Protein AF-A0A965VYK6-F1 (afdb_monomer)

Structure (mmCIF, N/CA/C/O backbone):
data_AF-A0A965VYK6-F1
#
_entry.id   AF-A0A965VYK6-F1
#
loop_
_atom_site.group_PDB
_atom_site.id
_atom_site.type_symbol
_atom_site.label_atom_id
_atom_site.label_alt_id
_atom_site.label_comp_id
_atom_site.label_asym_id
_atom_site.label_entity_id
_at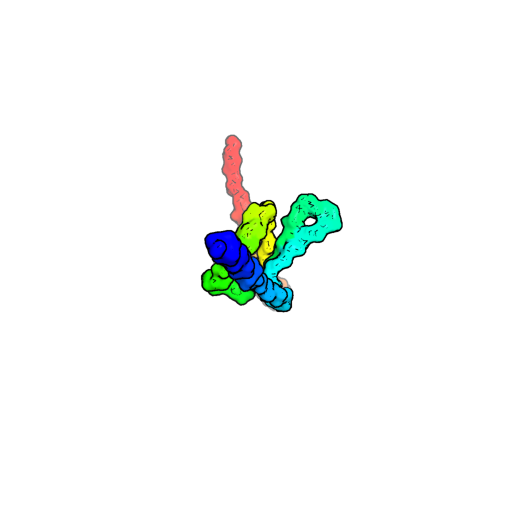om_site.label_seq_id
_atom_site.pdbx_PDB_ins_code
_atom_site.Cartn_x
_atom_site.Cartn_y
_atom_site.Cartn_z
_atom_site.occupancy
_atom_site.B_iso_or_equiv
_atom_site.auth_seq_id
_atom_site.auth_comp_id
_atom_site.auth_asym_id
_atom_site.auth_atom_id
_atom_site.pdbx_PDB_model_num
ATOM 1 N N . MET A 1 1 ? -18.836 -23.079 52.956 1.00 56.94 1 MET A N 1
ATOM 2 C CA . MET A 1 1 ? -17.954 -23.808 52.011 1.00 56.94 1 MET A CA 1
ATOM 3 C C . MET A 1 1 ? -18.234 -23.471 50.542 1.00 56.94 1 MET A C 1
ATOM 5 O O . MET A 1 1 ? -17.297 -23.124 49.842 1.00 56.94 1 MET A O 1
ATOM 9 N N . LYS A 1 2 ? -19.495 -23.456 50.074 1.00 58.09 2 LYS A N 1
ATOM 10 C CA . LYS A 1 2 ? -19.847 -23.139 48.666 1.00 58.09 2 LYS A CA 1
ATOM 11 C C . LYS A 1 2 ? -19.454 -21.716 48.206 1.00 58.09 2 LYS A C 1
ATOM 13 O O . LYS A 1 2 ? -19.021 -21.537 47.078 1.00 58.09 2 LYS A O 1
ATOM 18 N N . LYS A 1 3 ? -19.538 -20.718 49.100 1.00 56.41 3 LYS A N 1
ATOM 19 C CA . LYS A 1 3 ? -19.176 -19.312 48.810 1.00 56.41 3 LYS A CA 1
ATOM 20 C C . LYS A 1 3 ? -17.662 -19.084 48.645 1.00 56.41 3 LYS A C 1
ATOM 22 O O . LYS A 1 3 ? -17.275 -18.252 47.839 1.00 56.41 3 LYS A O 1
ATOM 27 N N . SER A 1 4 ? -16.814 -19.854 49.341 1.00 61.59 4 SER A N 1
ATOM 28 C CA . SER A 1 4 ? -15.348 -19.785 49.177 1.00 61.59 4 SER A CA 1
ATOM 29 C C . SER A 1 4 ? -14.875 -20.398 47.859 1.00 61.59 4 SER A C 1
ATOM 31 O O . SER A 1 4 ? -13.928 -19.897 47.269 1.00 61.59 4 SER A O 1
ATOM 33 N N . ILE A 1 5 ? -15.556 -21.440 47.370 1.00 70.62 5 ILE A N 1
ATOM 34 C CA . ILE A 1 5 ? -15.268 -22.054 46.063 1.00 70.62 5 ILE A CA 1
ATOM 35 C C . ILE A 1 5 ? -15.609 -21.081 44.924 1.00 70.62 5 ILE A C 1
ATOM 37 O O . ILE A 1 5 ? -14.850 -20.949 43.969 1.00 70.62 5 ILE A O 1
ATOM 41 N N . LEU A 1 6 ? -16.714 -20.343 45.064 1.00 65.56 6 LEU A N 1
ATOM 42 C CA . LEU A 1 6 ? -17.157 -19.354 44.078 1.00 65.56 6 LEU A CA 1
ATOM 43 C C . LEU A 1 6 ? -16.216 -18.133 44.009 1.00 65.56 6 LEU A C 1
ATOM 45 O O . LEU A 1 6 ? -15.964 -17.604 42.931 1.00 65.56 6 LEU A O 1
ATOM 49 N N . LEU A 1 7 ? -15.633 -17.741 45.148 1.00 63.69 7 LEU A N 1
ATOM 50 C CA . LEU A 1 7 ? -14.600 -16.701 45.232 1.00 63.69 7 LEU A CA 1
ATOM 51 C C . LEU A 1 7 ? -13.275 -17.134 44.585 1.00 63.69 7 LEU A C 1
ATOM 53 O O . LEU A 1 7 ? -12.654 -16.341 43.885 1.00 63.69 7 LEU A O 1
ATOM 57 N N . PHE A 1 8 ? -12.870 -18.395 44.755 1.00 64.69 8 PHE A N 1
ATOM 58 C CA . PHE A 1 8 ? -11.652 -18.929 44.140 1.00 64.69 8 PHE A CA 1
ATOM 59 C C . PHE A 1 8 ? -11.755 -19.010 42.606 1.00 64.69 8 PHE A C 1
ATOM 61 O O . PHE A 1 8 ? -10.827 -18.609 41.908 1.00 64.69 8 PHE A O 1
ATOM 68 N N . PHE A 1 9 ? -12.907 -19.434 42.072 1.00 65.06 9 PHE A N 1
ATOM 69 C CA . PHE A 1 9 ? -13.144 -19.481 40.621 1.00 65.06 9 PHE A CA 1
ATOM 70 C C . PHE A 1 9 ? -13.141 -18.082 39.975 1.00 65.06 9 PHE A C 1
ATOM 72 O O . PHE A 1 9 ? -12.639 -17.910 38.867 1.00 65.06 9 PHE A O 1
ATOM 79 N N . CYS A 1 10 ? -13.626 -17.066 40.696 1.00 67.94 10 CYS A N 1
ATOM 80 C CA . CYS A 1 10 ? -13.573 -15.670 40.258 1.00 67.94 10 CYS A CA 1
ATOM 81 C C . CYS A 1 10 ? -12.125 -15.146 40.173 1.00 67.94 10 CYS A C 1
ATOM 83 O O . CYS A 1 10 ? -11.761 -14.499 39.196 1.00 67.94 10 CYS A O 1
ATOM 85 N N . CYS A 1 11 ? -11.267 -15.495 41.140 1.00 62.19 11 CYS A N 1
ATOM 86 C CA . CYS A 1 11 ? -9.856 -15.089 41.152 1.00 62.19 11 CYS A CA 1
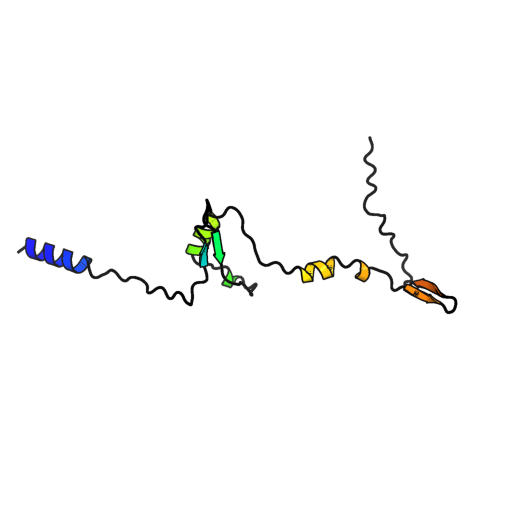ATOM 87 C C . CYS A 1 11 ? -9.004 -15.744 40.046 1.00 62.19 11 CYS A C 1
ATOM 89 O O . CYS A 1 11 ? -8.032 -15.146 39.583 1.00 62.19 11 CYS A O 1
ATOM 91 N N . CYS A 1 12 ? -9.360 -16.944 39.579 1.00 61.41 12 CYS A N 1
ATOM 92 C CA . CYS A 1 12 ? -8.662 -17.588 38.459 1.00 61.41 12 CYS A CA 1
ATOM 93 C C . CYS A 1 12 ? -8.988 -16.939 37.101 1.00 61.41 12 CYS A C 1
ATOM 95 O O . CYS A 1 12 ? -8.111 -16.867 36.244 1.00 61.41 12 CYS A O 1
ATOM 97 N N . ALA A 1 13 ? -10.200 -16.401 36.919 1.00 61.41 13 ALA A N 1
ATOM 98 C CA . ALA A 1 13 ? -10.620 -15.769 35.663 1.00 61.41 13 ALA A CA 1
ATOM 99 C C . ALA A 1 13 ? -9.893 -14.442 35.361 1.00 61.41 13 ALA A C 1
ATOM 101 O O . ALA A 1 13 ? -9.816 -14.027 34.209 1.00 61.41 13 ALA A O 1
ATOM 102 N N . ILE A 1 14 ? -9.329 -13.787 36.380 1.00 61.22 14 ILE A N 1
ATOM 103 C CA . ILE A 1 14 ? -8.654 -12.484 36.246 1.00 61.22 14 ILE A CA 1
ATOM 104 C C . ILE A 1 14 ? -7.190 -12.605 35.784 1.00 61.22 14 ILE A C 1
ATOM 106 O O . ILE A 1 14 ? -6.574 -11.601 35.441 1.00 61.22 14 ILE A O 1
ATOM 110 N N . ASN A 1 15 ? -6.620 -13.816 35.762 1.00 55.94 15 ASN A N 1
ATOM 111 C CA . ASN A 1 15 ? -5.194 -14.047 35.490 1.00 55.94 15 ASN A CA 1
ATOM 112 C C . ASN A 1 15 ? -4.889 -14.519 34.052 1.00 55.94 15 ASN A C 1
ATOM 114 O O . ASN A 1 15 ? -3.761 -14.907 33.760 1.00 55.94 15 ASN A O 1
ATOM 118 N N . TRP A 1 16 ? -5.862 -14.486 33.136 1.00 57.84 16 TRP A N 1
ATOM 119 C CA . TRP A 1 16 ? -5.686 -14.930 31.741 1.00 57.84 16 TRP A CA 1
ATOM 120 C C . TRP A 1 16 ? -5.592 -13.810 30.703 1.00 57.84 16 TRP A C 1
ATOM 122 O O . TRP A 1 16 ? -5.653 -14.073 29.503 1.00 57.84 16 TRP A O 1
ATOM 132 N N . SER A 1 17 ? -5.370 -12.569 31.126 1.00 60.72 17 SER A N 1
ATOM 133 C CA . SER A 1 17 ? -5.157 -11.465 30.189 1.00 60.72 17 SER A CA 1
ATOM 134 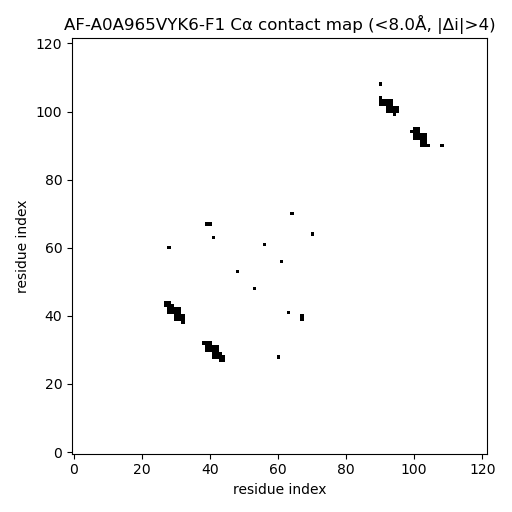C C . SER A 1 17 ? -3.726 -11.470 29.645 1.00 60.72 17 SER A C 1
ATOM 136 O O . SER A 1 17 ? -2.868 -10.708 30.086 1.00 60.72 17 SER A O 1
ATOM 138 N N . TRP A 1 18 ? -3.466 -12.334 28.665 1.00 61.59 18 TRP A N 1
ATOM 139 C CA . TRP A 1 18 ? -2.284 -12.243 27.811 1.00 61.59 18 TRP A CA 1
ATOM 140 C C . TRP A 1 18 ? -2.505 -11.111 26.804 1.00 61.59 18 TRP A C 1
ATOM 142 O O . TRP A 1 18 ? -3.187 -11.284 25.797 1.00 61.59 18 TRP A O 1
ATOM 152 N N . SER A 1 19 ? -1.956 -9.928 27.082 1.00 65.06 19 SER A N 1
ATOM 153 C CA . SER A 1 19 ? -1.849 -8.878 26.066 1.00 65.06 19 SER A CA 1
ATOM 154 C C . SER A 1 19 ? -0.689 -9.208 25.131 1.00 65.06 19 SER A C 1
ATOM 156 O O . SER A 1 19 ? 0.394 -9.573 25.588 1.00 65.06 19 SER A O 1
ATOM 158 N N . GLN A 1 20 ? -0.889 -9.054 23.823 1.00 75.00 20 GLN A N 1
ATOM 159 C CA . GLN A 1 20 ? 0.198 -9.180 22.854 1.00 75.00 20 GLN A CA 1
ATOM 160 C C . GLN A 1 20 ? 1.178 -8.012 23.047 1.00 75.00 20 GLN A C 1
ATOM 162 O O . GLN A 1 20 ? 0.761 -6.858 23.166 1.00 75.00 20 GLN A O 1
ATOM 167 N N . ILE A 1 21 ? 2.479 -8.307 23.103 1.00 70.62 21 ILE A N 1
ATOM 168 C CA . ILE A 1 21 ? 3.527 -7.281 23.067 1.00 70.62 21 ILE A CA 1
ATOM 169 C C . ILE A 1 21 ? 3.611 -6.775 21.629 1.00 70.62 21 ILE A C 1
ATOM 171 O O . ILE A 1 21 ? 4.029 -7.500 20.728 1.00 70.62 21 ILE A O 1
ATOM 175 N N . ILE A 1 22 ? 3.194 -5.529 21.421 1.00 68.75 22 ILE A N 1
ATOM 176 C CA . ILE A 1 22 ? 3.266 -4.866 20.122 1.00 68.75 22 ILE A CA 1
ATOM 177 C C . ILE A 1 22 ? 4.696 -4.356 19.928 1.00 68.75 22 ILE A C 1
ATOM 179 O O . ILE A 1 22 ? 5.126 -3.417 20.602 1.00 68.75 22 ILE A O 1
ATOM 183 N N . ASN A 1 23 ? 5.443 -4.977 19.014 1.00 74.31 23 ASN A N 1
ATOM 184 C CA . ASN A 1 23 ? 6.730 -4.449 18.577 1.00 74.31 23 ASN A CA 1
ATOM 185 C C . ASN A 1 23 ? 6.505 -3.436 17.445 1.00 74.31 23 ASN A C 1
ATOM 187 O O . ASN A 1 23 ? 6.321 -3.820 16.290 1.00 74.31 23 ASN A O 1
ATOM 191 N N . ARG A 1 24 ? 6.568 -2.147 17.791 1.00 71.38 24 ARG A N 1
ATOM 192 C CA . ARG A 1 24 ? 6.377 -1.034 16.848 1.00 71.38 24 ARG A CA 1
ATOM 193 C C . ARG A 1 24 ? 7.404 -0.992 15.716 1.00 71.38 24 ARG A C 1
ATOM 195 O O . ARG A 1 24 ? 7.127 -0.417 14.674 1.00 71.38 24 ARG A O 1
ATOM 202 N N . GLU A 1 25 ? 8.571 -1.614 15.878 1.00 74.62 25 GLU A N 1
ATOM 203 C CA . GLU A 1 25 ? 9.613 -1.629 14.840 1.00 74.62 25 GLU A CA 1
ATOM 204 C C . GLU A 1 25 ? 9.248 -2.512 13.639 1.00 74.62 25 GLU A C 1
ATOM 206 O O . GLU A 1 25 ? 9.894 -2.436 12.597 1.00 74.62 25 GLU A O 1
ATOM 211 N N . LYS A 1 26 ? 8.222 -3.363 13.771 1.00 72.81 26 LYS A N 1
ATOM 212 C CA . LYS A 1 26 ? 7.788 -4.302 12.727 1.00 72.81 26 LYS A CA 1
ATOM 213 C C . LYS A 1 26 ? 6.385 -4.000 12.196 1.00 72.81 26 LYS A C 1
ATOM 215 O O . LYS A 1 26 ? 5.794 -4.843 11.523 1.00 72.81 26 LYS A O 1
ATOM 220 N N . GLU A 1 27 ? 5.837 -2.825 12.501 1.00 81.62 27 GLU A N 1
ATOM 221 C CA . GLU A 1 27 ? 4.520 -2.422 12.009 1.00 81.62 27 GLU A CA 1
ATOM 222 C C . GLU A 1 27 ? 4.603 -1.919 10.564 1.00 81.62 27 GLU A C 1
ATOM 224 O O . GLU A 1 27 ? 5.294 -0.953 10.244 1.00 81.62 27 GLU A O 1
ATOM 229 N N . LEU A 1 28 ? 3.863 -2.586 9.676 1.00 89.12 28 LEU A N 1
ATOM 230 C CA . LEU A 1 28 ? 3.740 -2.194 8.271 1.00 89.12 28 LEU A CA 1
ATOM 231 C C . LEU A 1 28 ? 2.534 -1.288 8.012 1.00 89.12 28 LEU A C 1
ATOM 233 O O . LEU A 1 28 ? 2.480 -0.667 6.960 1.00 89.12 28 LEU A O 1
ATOM 237 N N . LEU A 1 29 ? 1.571 -1.214 8.935 1.00 92.19 29 LEU A N 1
ATOM 238 C CA . LEU A 1 29 ? 0.335 -0.449 8.774 1.00 92.19 29 LEU A CA 1
ATOM 239 C C . LEU A 1 29 ? 0.298 0.715 9.762 1.00 92.19 29 LEU A C 1
ATOM 241 O O . LEU A 1 29 ? 0.271 0.504 10.972 1.00 92.19 29 LEU A O 1
ATOM 245 N N . TRP A 1 30 ? 0.223 1.929 9.230 1.00 93.12 30 TRP A N 1
ATOM 246 C CA . TRP A 1 30 ? 0.235 3.169 9.996 1.00 93.12 30 TRP A CA 1
ATOM 247 C C . TRP A 1 30 ? -1.064 3.937 9.778 1.00 93.12 30 TRP A C 1
ATOM 249 O O . TRP A 1 30 ? -1.457 4.194 8.642 1.00 93.12 30 TRP A O 1
ATOM 259 N N . GLU A 1 31 ? -1.731 4.326 10.864 1.00 93.69 31 GLU A N 1
ATOM 260 C CA . GLU A 1 31 ? -2.898 5.209 10.805 1.00 93.69 31 GLU A CA 1
ATOM 261 C C . GLU A 1 31 ? -2.454 6.676 10.875 1.00 93.69 31 GLU A C 1
ATOM 263 O O . GLU A 1 31 ? -1.744 7.089 11.790 1.00 93.69 31 GLU A O 1
ATOM 268 N N . ILE A 1 32 ? -2.921 7.474 9.920 1.00 94.31 32 ILE A N 1
ATOM 269 C CA . ILE A 1 32 ? -2.714 8.917 9.837 1.00 94.31 32 ILE A CA 1
ATOM 270 C C . ILE A 1 32 ? -4.041 9.595 10.185 1.00 94.31 32 ILE A C 1
ATOM 272 O O . ILE A 1 32 ? -5.059 9.415 9.510 1.00 94.31 32 ILE A O 1
ATOM 276 N N . SER A 1 33 ? -4.034 10.391 11.249 1.00 94.44 33 SER A N 1
ATOM 277 C CA . SER A 1 33 ? -5.189 11.167 11.705 1.00 94.44 33 SER A CA 1
ATOM 278 C C . SER A 1 33 ? -4.753 12.520 12.278 1.00 94.44 33 SER A C 1
ATOM 280 O O . SER A 1 33 ? -3.573 12.739 12.548 1.00 94.44 33 SER A O 1
ATOM 282 N N . GLY A 1 34 ? -5.701 13.447 12.450 1.00 94.12 34 GLY A N 1
ATOM 283 C CA . GLY A 1 34 ? -5.443 14.786 12.997 1.00 94.12 34 GLY A CA 1
ATOM 284 C C . GLY A 1 34 ? -5.345 15.887 11.935 1.00 94.12 34 GLY A C 1
ATOM 285 O O . GLY A 1 34 ? -5.798 15.714 10.810 1.00 94.12 34 GLY A O 1
ATOM 286 N N . ASN A 1 35 ? -4.814 17.055 12.314 1.00 91.00 35 ASN A N 1
ATOM 287 C CA . ASN A 1 35 ? -4.619 18.238 11.453 1.00 91.00 35 ASN A CA 1
ATOM 288 C C . ASN A 1 35 ? -5.837 18.641 10.582 1.00 91.00 35 ASN A C 1
ATOM 290 O O . ASN A 1 35 ? -5.692 19.036 9.429 1.00 91.00 35 ASN A O 1
ATOM 294 N N . GLY A 1 36 ? -7.058 18.501 11.114 1.00 93.31 36 GLY A N 1
ATOM 295 C CA . GLY A 1 36 ? -8.293 18.830 10.389 1.00 93.31 36 GLY A CA 1
ATOM 296 C C . GLY A 1 36 ? -8.767 17.773 9.380 1.00 93.31 36 GLY A C 1
ATOM 297 O O . GLY A 1 36 ? -9.748 18.013 8.673 1.00 93.31 36 GLY A O 1
ATOM 298 N N . LEU A 1 37 ? -8.128 16.600 9.322 1.00 92.31 37 LEU A N 1
ATOM 299 C CA . LEU A 1 37 ? -8.620 15.463 8.545 1.00 92.31 37 LEU A CA 1
ATOM 300 C C . LEU A 1 37 ? -9.970 14.990 9.098 1.00 92.31 37 LEU A C 1
ATOM 302 O O . LEU A 1 37 ? -10.085 14.622 10.267 1.00 92.31 37 LEU A O 1
ATOM 306 N N . LYS A 1 38 ? -10.993 14.983 8.236 1.00 91.75 38 LYS A N 1
ATOM 307 C CA . LYS A 1 38 ? -12.335 14.472 8.566 1.00 91.75 38 LYS A CA 1
ATOM 308 C C . LYS A 1 38 ? -12.383 12.946 8.618 1.00 91.75 38 LYS A C 1
ATOM 310 O O . LYS A 1 38 ? -13.236 12.382 9.292 1.00 91.75 38 LYS A O 1
ATOM 315 N N . GLU A 1 39 ? -11.480 12.294 7.894 1.00 92.38 39 GLU A N 1
ATOM 316 C CA . GLU A 1 39 ? -11.415 10.846 7.739 1.00 92.38 39 GLU A CA 1
ATOM 317 C C . GLU A 1 39 ? -9.975 10.378 7.931 1.00 92.38 39 GLU A C 1
ATOM 319 O O . GLU A 1 39 ? -9.021 11.096 7.626 1.00 92.38 39 GLU A O 1
ATOM 324 N N . LYS A 1 40 ? -9.828 9.174 8.478 1.00 94.75 40 LYS A N 1
ATOM 325 C CA . LYS A 1 40 ? -8.526 8.562 8.732 1.00 94.75 40 LYS A CA 1
ATOM 326 C C . LYS A 1 40 ? -7.916 8.100 7.416 1.00 94.75 40 LYS A C 1
ATOM 328 O O . LYS A 1 40 ? -8.618 7.577 6.556 1.00 94.75 40 LYS A O 1
ATOM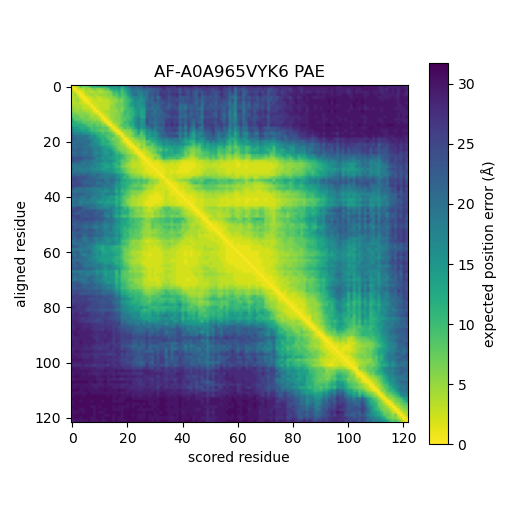 333 N N . SER A 1 41 ? -6.611 8.283 7.282 1.00 95.31 41 SER A N 1
ATOM 334 C CA . SER A 1 41 ? -5.828 7.739 6.172 1.00 95.31 41 SER A CA 1
ATOM 335 C C . SER A 1 41 ? -4.904 6.649 6.695 1.00 95.31 41 SER A C 1
ATOM 337 O O . SER A 1 41 ? -4.577 6.628 7.880 1.00 95.31 41 SER 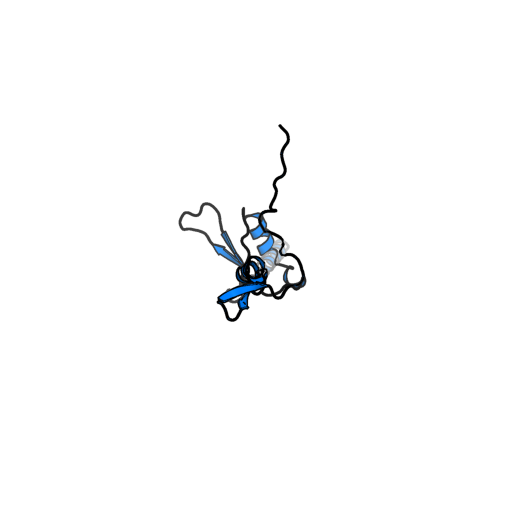A O 1
ATOM 339 N N . TYR A 1 42 ? -4.485 5.740 5.825 1.00 95.50 42 TYR A N 1
ATOM 340 C CA . TYR A 1 42 ? -3.627 4.624 6.201 1.00 95.50 42 TYR A CA 1
ATOM 341 C C . TYR A 1 42 ? -2.436 4.556 5.250 1.00 95.50 42 TYR A C 1
ATOM 343 O O . TYR A 1 42 ? -2.611 4.676 4.039 1.00 95.50 42 TYR A O 1
ATOM 351 N N . LEU A 1 43 ? -1.237 4.375 5.800 1.00 93.75 43 LEU A N 1
ATOM 352 C CA . LEU A 1 43 ? -0.020 4.114 5.040 1.00 93.75 43 LEU A CA 1
ATOM 353 C C . LEU A 1 43 ? 0.412 2.678 5.311 1.00 93.75 43 LEU A C 1
ATOM 355 O O . LEU A 1 43 ? 0.680 2.305 6.453 1.00 93.75 43 LEU A O 1
ATOM 359 N N . PHE A 1 44 ? 0.462 1.884 4.250 1.00 92.12 44 PHE A N 1
ATOM 360 C CA . PHE A 1 44 ? 1.022 0.544 4.289 1.00 92.12 44 PHE A CA 1
ATOM 361 C C . PHE A 1 44 ? 2.451 0.577 3.737 1.00 92.12 44 PHE A C 1
ATOM 363 O O . PHE A 1 44 ? 2.741 1.373 2.845 1.00 92.12 44 PHE A O 1
ATOM 370 N N . GLY A 1 45 ? 3.342 -0.237 4.305 1.00 88.06 45 GLY A N 1
ATOM 371 C CA . GLY A 1 45 ? 4.754 -0.308 3.929 1.00 88.06 45 GLY A CA 1
ATOM 372 C C . GLY A 1 45 ? 4.990 -0.662 2.455 1.00 88.06 45 GLY A C 1
ATOM 373 O O . GLY A 1 45 ? 4.063 -0.902 1.685 1.00 88.06 45 GLY A O 1
ATOM 374 N N . THR A 1 46 ? 6.259 -0.704 2.051 1.00 85.00 46 THR A N 1
ATOM 375 C CA . THR A 1 46 ? 6.626 -0.997 0.661 1.00 85.00 46 THR A CA 1
ATOM 376 C C . THR A 1 46 ? 6.358 -2.459 0.299 1.00 85.00 46 THR A C 1
ATOM 378 O O . THR A 1 46 ? 6.577 -3.372 1.098 1.00 85.00 46 THR A O 1
ATOM 381 N N . LEU A 1 47 ? 5.902 -2.686 -0.934 1.00 84.56 47 LEU A N 1
ATOM 382 C CA . LEU A 1 47 ? 5.605 -4.008 -1.478 1.00 84.56 47 LEU A CA 1
ATOM 383 C C . LEU A 1 47 ? 6.427 -4.215 -2.759 1.00 84.56 47 LEU A C 1
ATOM 385 O O . LEU A 1 47 ? 6.023 -3.790 -3.832 1.00 84.56 47 LEU A O 1
ATOM 389 N N . HIS A 1 48 ? 7.590 -4.865 -2.647 1.00 81.19 48 HIS A N 1
ATOM 390 C CA . HIS A 1 48 ? 8.531 -5.066 -3.765 1.00 81.19 48 HIS A CA 1
ATOM 391 C C . HIS A 1 48 ? 8.533 -6.510 -4.307 1.00 81.19 48 HIS A C 1
ATOM 393 O O . HIS A 1 48 ? 9.561 -7.036 -4.725 1.00 81.19 48 HIS A O 1
ATOM 399 N N . SER A 1 49 ? 7.397 -7.205 -4.249 1.00 81.81 49 SER A N 1
ATOM 400 C CA . SER A 1 49 ? 7.282 -8.573 -4.762 1.00 81.81 49 SER A CA 1
ATOM 401 C C . SER A 1 49 ? 5.933 -8.792 -5.429 1.00 81.81 49 SER A C 1
ATOM 403 O O . SER A 1 49 ? 4.902 -8.385 -4.902 1.00 81.81 49 SER A O 1
ATOM 405 N N . ASN A 1 50 ? 5.962 -9.486 -6.565 1.00 80.88 50 ASN A N 1
ATOM 406 C CA . ASN A 1 50 ? 4.773 -9.924 -7.295 1.00 80.88 50 ASN A CA 1
ATOM 407 C C . ASN A 1 50 ? 4.354 -11.359 -6.932 1.00 80.88 50 ASN A C 1
ATOM 409 O O . ASN A 1 50 ? 3.467 -11.922 -7.573 1.00 80.88 50 ASN A O 1
ATOM 413 N N . ASP A 1 51 ? 4.984 -11.981 -5.929 1.00 87.94 51 ASP A N 1
ATOM 414 C CA . ASP A 1 51 ? 4.558 -13.297 -5.455 1.00 87.94 51 ASP A CA 1
ATOM 415 C C . ASP A 1 51 ? 3.173 -13.202 -4.797 1.00 87.94 51 ASP A C 1
ATOM 417 O O . ASP A 1 51 ? 2.954 -12.437 -3.856 1.00 87.94 51 ASP A O 1
ATOM 421 N N . LYS A 1 52 ? 2.244 -14.038 -5.275 1.00 86.19 52 LYS A N 1
ATOM 422 C CA . LYS A 1 52 ? 0.876 -14.164 -4.766 1.00 86.19 52 LYS A CA 1
ATOM 423 C C . LYS A 1 52 ? 0.834 -14.373 -3.248 1.00 86.19 52 LYS A C 1
ATOM 425 O O . LYS A 1 52 ? -0.103 -13.907 -2.603 1.00 86.19 52 LYS A O 1
ATOM 430 N N . SER A 1 53 ? 1.828 -15.058 -2.680 1.00 85.44 53 SER A N 1
ATOM 431 C CA . SER A 1 53 ? 1.901 -15.330 -1.241 1.00 85.44 53 SER A CA 1
ATOM 432 C C . SER A 1 53 ? 1.958 -14.055 -0.384 1.00 85.44 53 SER A C 1
ATOM 434 O O . SER A 1 53 ? 1.408 -14.040 0.719 1.00 85.44 53 SER A O 1
ATOM 436 N N . VAL A 1 54 ? 2.545 -12.974 -0.909 1.00 82.44 54 VAL A N 1
ATOM 437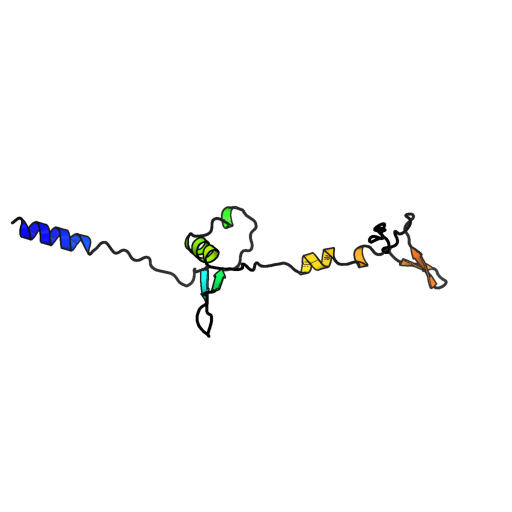 C CA . VAL A 1 54 ? 2.738 -11.692 -0.207 1.00 82.44 54 VAL A CA 1
ATOM 438 C C . VAL A 1 54 ? 1.432 -10.891 -0.113 1.00 82.44 54 VAL A C 1
ATOM 440 O O . VAL A 1 54 ? 1.276 -10.047 0.765 1.00 82.44 54 VAL A O 1
ATOM 443 N N . PHE A 1 55 ? 0.445 -11.210 -0.953 1.00 83.56 55 PHE A N 1
ATOM 444 C CA . PHE A 1 55 ? -0.883 -10.588 -0.924 1.00 83.56 55 PHE A CA 1
ATOM 445 C C . PHE A 1 55 ? -1.820 -11.199 0.130 1.00 83.56 55 PHE A C 1
ATOM 447 O O . PHE A 1 55 ? -2.959 -10.756 0.267 1.00 83.56 55 PHE A O 1
ATOM 454 N N . ASN A 1 56 ? -1.354 -12.173 0.917 1.00 87.94 56 ASN A N 1
ATOM 455 C CA . ASN A 1 56 ? -2.053 -12.626 2.120 1.00 87.94 56 ASN A CA 1
ATOM 456 C C . ASN A 1 56 ? -1.827 -11.622 3.263 1.00 87.94 56 ASN A C 1
ATOM 458 O O . ASN A 1 56 ? -1.079 -11.879 4.207 1.00 87.94 56 ASN A O 1
ATOM 462 N N . LEU A 1 57 ? -2.447 -10.448 3.133 1.00 89.31 57 LEU A N 1
ATOM 463 C CA . LEU A 1 57 ? -2.335 -9.350 4.091 1.00 89.31 57 LEU A CA 1
ATOM 464 C C . LEU A 1 57 ? -2.997 -9.710 5.431 1.00 89.31 57 LEU A C 1
ATOM 466 O O . LEU A 1 57 ? -3.887 -10.555 5.495 1.00 89.31 57 LEU A O 1
ATOM 470 N N . ALA A 1 58 ? -2.576 -9.046 6.507 1.00 89.19 58 ALA A N 1
ATOM 471 C CA . ALA A 1 58 ? -3.201 -9.207 7.817 1.00 89.19 58 ALA A CA 1
ATOM 472 C C . ALA A 1 58 ? -4.622 -8.613 7.848 1.00 89.19 58 ALA A C 1
ATOM 474 O O . ALA A 1 58 ? -4.894 -7.611 7.184 1.00 89.19 58 ALA A O 1
ATOM 475 N N . ASP A 1 59 ? -5.497 -9.163 8.695 1.00 92.00 59 ASP A N 1
ATOM 476 C CA . ASP A 1 59 ? -6.901 -8.738 8.853 1.00 92.00 59 ASP A CA 1
ATOM 477 C C . ASP A 1 59 ? -7.067 -7.228 9.075 1.00 92.00 59 ASP A C 1
ATOM 479 O O . ASP A 1 59 ? -7.980 -6.598 8.539 1.00 92.00 59 ASP A O 1
ATOM 483 N N . SER A 1 60 ? -6.149 -6.618 9.828 1.00 91.19 60 SER A N 1
ATOM 484 C CA . SER A 1 60 ? -6.142 -5.176 10.085 1.00 91.19 60 SER A CA 1
ATOM 485 C C . SER A 1 60 ? -6.018 -4.342 8.808 1.00 91.19 60 SER A C 1
ATOM 487 O O . SER A 1 60 ? -6.604 -3.261 8.730 1.00 91.19 60 SER A O 1
ATOM 489 N N . VAL A 1 61 ? -5.307 -4.847 7.798 1.00 93.00 61 VAL A N 1
ATOM 490 C CA . VAL A 1 61 ? -5.152 -4.179 6.503 1.00 93.00 61 VAL A CA 1
ATOM 491 C C . VAL A 1 61 ? -6.467 -4.223 5.734 1.00 93.0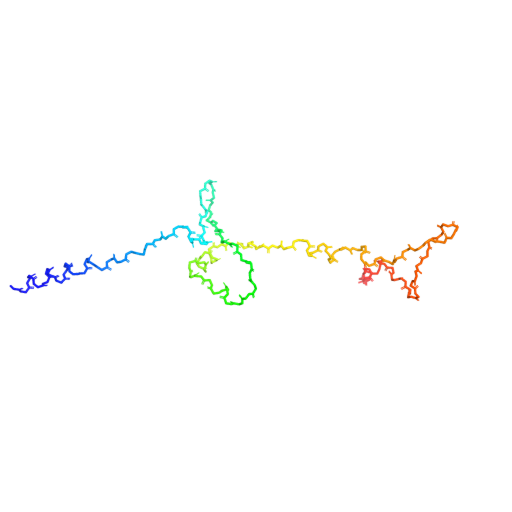0 61 VAL A C 1
ATOM 493 O O . VAL A 1 61 ? -6.890 -3.190 5.230 1.00 93.00 61 VAL A O 1
ATOM 496 N N . TYR A 1 62 ? -7.175 -5.355 5.717 1.00 93.62 62 TYR A N 1
ATOM 497 C CA . TYR A 1 62 ? -8.497 -5.435 5.080 1.00 93.62 62 TYR A CA 1
ATOM 498 C C . TYR A 1 62 ? -9.510 -4.486 5.728 1.00 93.62 62 TYR A C 1
ATOM 500 O O . TYR A 1 62 ? -10.246 -3.797 5.027 1.00 93.62 62 TYR A O 1
ATOM 508 N N . VAL A 1 63 ? -9.490 -4.372 7.059 1.00 94.81 63 VAL A N 1
ATOM 509 C CA . VAL A 1 63 ? -10.325 -3.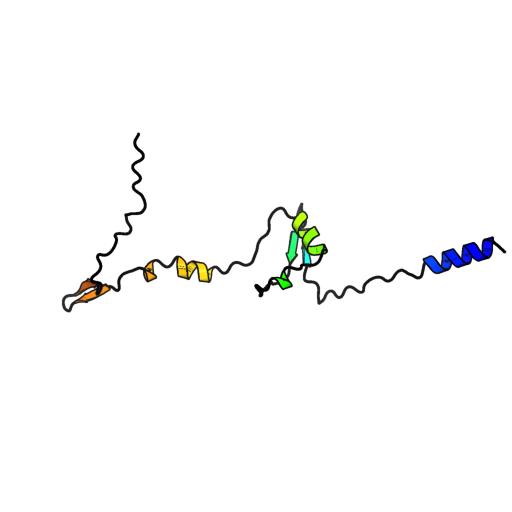403 7.787 1.00 94.81 63 VAL A CA 1
ATOM 510 C C . VAL A 1 63 ? -9.961 -1.956 7.436 1.00 94.81 63 VAL A C 1
ATOM 512 O O . VAL A 1 63 ? -10.836 -1.091 7.421 1.00 94.81 63 VAL A O 1
ATOM 515 N N . ALA A 1 64 ? -8.685 -1.660 7.182 1.00 94.56 64 ALA A N 1
ATOM 516 C CA . ALA A 1 64 ? -8.260 -0.338 6.729 1.00 94.56 64 ALA A CA 1
ATOM 517 C C . ALA A 1 64 ? -8.704 -0.063 5.282 1.00 94.56 64 ALA A C 1
ATOM 519 O O . ALA A 1 64 ? -9.208 1.025 5.007 1.00 94.56 64 ALA A O 1
ATOM 520 N N . LEU A 1 65 ? -8.581 -1.050 4.387 1.00 94.06 65 LEU A N 1
ATOM 521 C CA . LEU A 1 65 ? -9.006 -0.955 2.985 1.00 94.06 65 LEU A CA 1
ATOM 522 C C . LEU A 1 65 ? -10.514 -0.701 2.846 1.00 94.06 65 LEU A C 1
ATOM 524 O O . LEU A 1 65 ? -10.912 0.102 2.011 1.00 94.06 65 LEU A O 1
ATOM 528 N N . ASP A 1 66 ? -11.341 -1.320 3.690 1.00 94.62 66 ASP A N 1
ATOM 529 C CA . ASP A 1 66 ? -12.800 -1.119 3.688 1.00 94.62 66 ASP A CA 1
ATOM 530 C C . ASP A 1 66 ? -13.215 0.305 4.113 1.00 94.62 66 ASP A C 1
ATOM 532 O O . ASP A 1 66 ? -14.250 0.826 3.704 1.00 94.62 66 ASP A O 1
ATOM 536 N N . LYS A 1 67 ? -12.384 0.978 4.919 1.00 93.88 67 LYS A N 1
ATOM 537 C CA . LYS A 1 67 ? -12.673 2.324 5.441 1.00 93.88 67 LYS A CA 1
ATOM 538 C C . LYS A 1 67 ? -12.261 3.452 4.502 1.00 93.88 67 LYS A C 1
ATOM 540 O O . LYS A 1 67 ? -12.724 4.580 4.684 1.00 93.88 67 LYS A O 1
ATOM 545 N N . VAL A 1 68 ? -11.355 3.197 3.560 1.00 94.69 68 VAL A N 1
ATOM 546 C CA . VAL A 1 68 ? -10.821 4.236 2.673 1.00 94.69 68 VAL A CA 1
ATOM 547 C C . VAL A 1 68 ? -11.658 4.365 1.407 1.00 94.69 68 VAL A C 1
ATOM 549 O O . VAL A 1 68 ? -12.147 3.394 0.846 1.00 94.69 68 VAL A O 1
ATOM 552 N N . LYS A 1 69 ? -11.794 5.596 0.914 1.00 94.94 69 LYS A N 1
ATOM 553 C CA . LYS A 1 69 ? -12.513 5.881 -0.340 1.00 94.94 69 LYS A CA 1
ATOM 554 C C . LYS A 1 69 ? -11.672 5.651 -1.593 1.00 94.94 69 LYS A C 1
ATOM 556 O O . LYS A 1 69 ? -12.217 5.518 -2.682 1.00 94.94 69 LYS A O 1
ATOM 561 N N . MET A 1 70 ? -10.350 5.698 -1.454 1.00 94.19 70 MET A N 1
ATOM 562 C CA . MET A 1 70 ? -9.396 5.640 -2.554 1.00 94.19 70 MET A CA 1
ATOM 563 C C . MET A 1 70 ? -8.130 4.931 -2.087 1.00 94.19 70 MET A C 1
ATOM 565 O O . MET A 1 70 ? -7.706 5.099 -0.944 1.00 94.19 70 MET A O 1
ATOM 569 N N . ILE A 1 71 ? -7.523 4.175 -2.998 1.00 93.44 71 ILE A N 1
ATOM 570 C CA . ILE A 1 71 ? -6.247 3.492 -2.802 1.00 93.44 71 ILE A CA 1
ATOM 571 C C . ILE A 1 71 ? -5.256 4.069 -3.811 1.00 93.44 71 ILE A C 1
ATOM 573 O O . ILE A 1 71 ? -5.587 4.233 -4.985 1.00 93.44 71 ILE A O 1
ATOM 577 N N . VAL A 1 72 ? -4.045 4.372 -3.347 1.00 92.31 72 VAL A N 1
ATOM 578 C CA . VAL A 1 72 ? -2.925 4.811 -4.184 1.00 92.31 72 VAL A CA 1
ATOM 579 C C . VAL A 1 72 ? -1.814 3.781 -4.042 1.00 92.31 72 VAL A C 1
ATOM 581 O O . VAL A 1 72 ? -1.448 3.422 -2.925 1.00 92.31 72 VAL A O 1
ATOM 584 N N . LEU A 1 73 ? -1.308 3.294 -5.171 1.00 89.25 73 LEU A N 1
ATOM 585 C CA . LEU A 1 73 ? -0.255 2.284 -5.236 1.00 89.25 73 LEU A CA 1
ATOM 586 C C . LEU A 1 73 ? 0.995 2.867 -5.894 1.00 89.25 73 LEU A C 1
ATOM 588 O O . LEU A 1 73 ? 0.928 3.864 -6.616 1.00 89.25 73 LEU A O 1
ATOM 592 N N . GLU A 1 74 ? 2.136 2.226 -5.656 1.00 85.69 74 GLU A N 1
ATOM 593 C CA . GLU A 1 74 ? 3.374 2.543 -6.359 1.00 85.69 74 GLU A CA 1
ATOM 594 C C . GLU A 1 74 ? 3.194 2.317 -7.868 1.00 85.69 74 GLU A C 1
ATOM 596 O O . GLU A 1 74 ? 2.629 1.315 -8.302 1.00 85.69 74 GLU A O 1
ATOM 601 N N . THR A 1 75 ? 3.645 3.273 -8.678 1.00 82.19 75 THR A N 1
ATOM 602 C CA . THR A 1 75 ? 3.609 3.194 -10.142 1.00 82.19 75 THR A CA 1
ATOM 603 C C . THR A 1 75 ? 4.987 3.534 -10.682 1.00 82.19 75 THR A C 1
ATOM 605 O O . THR A 1 75 ? 5.527 4.602 -10.389 1.00 82.19 75 THR A O 1
ATOM 608 N N . ASN A 1 76 ? 5.544 2.646 -11.506 1.00 83.25 76 ASN A N 1
ATOM 609 C CA . ASN A 1 76 ? 6.788 2.907 -12.216 1.00 83.25 76 ASN A CA 1
ATOM 610 C C . ASN A 1 76 ? 6.518 3.748 -13.472 1.00 83.25 76 ASN A C 1
ATOM 612 O O . ASN A 1 76 ? 6.204 3.231 -14.541 1.00 83.25 76 ASN A O 1
ATOM 616 N N . VAL A 1 77 ? 6.657 5.065 -13.345 1.00 82.88 77 VAL A N 1
ATOM 617 C CA . VAL A 1 77 ? 6.445 6.002 -14.460 1.00 82.88 77 VAL A CA 1
ATOM 618 C C . VAL A 1 77 ? 7.534 5.931 -15.537 1.00 82.88 77 VAL A C 1
ATOM 620 O O . VAL A 1 77 ? 7.300 6.375 -16.657 1.00 82.88 77 VAL A O 1
ATOM 623 N N . PHE A 1 78 ? 8.714 5.376 -15.238 1.00 82.88 78 PHE A N 1
ATOM 624 C CA . PHE A 1 78 ? 9.798 5.284 -16.222 1.00 82.88 78 PHE A CA 1
ATOM 625 C C . PHE A 1 78 ? 9.504 4.261 -17.315 1.00 82.88 78 PHE A C 1
ATOM 627 O O . PHE A 1 78 ? 9.775 4.521 -18.483 1.00 82.88 78 PHE A O 1
ATOM 634 N N . GLU A 1 79 ? 8.885 3.143 -16.948 1.00 81.69 79 GLU A N 1
ATOM 635 C CA . GLU A 1 79 ? 8.452 2.122 -17.904 1.00 81.69 79 GLU A CA 1
ATOM 636 C C . GLU A 1 79 ? 7.399 2.675 -18.879 1.00 81.69 79 GLU A C 1
ATOM 638 O O . GLU A 1 79 ? 7.457 2.417 -20.079 1.00 81.69 79 GLU A O 1
ATOM 643 N N . LEU A 1 80 ? 6.509 3.549 -18.396 1.00 81.75 80 LEU A N 1
ATOM 644 C CA . LEU A 1 80 ? 5.551 4.253 -19.247 1.00 81.75 80 LEU A CA 1
ATOM 645 C C . LEU A 1 80 ? 6.248 5.150 -20.285 1.00 81.75 80 LEU A C 1
ATOM 647 O O . LEU A 1 80 ? 5.816 5.216 -21.436 1.00 81.75 80 LEU A O 1
ATOM 651 N N . PHE A 1 81 ? 7.334 5.837 -19.918 1.00 82.81 81 PHE A N 1
ATOM 652 C CA . PHE A 1 81 ? 8.073 6.665 -20.877 1.00 82.81 81 PHE A CA 1
ATOM 653 C C . PHE A 1 81 ? 8.714 5.840 -21.991 1.00 82.81 81 PHE A C 1
ATOM 655 O O . PHE A 1 81 ? 8.782 6.314 -23.124 1.00 82.81 81 PHE A O 1
ATOM 662 N N . ASP A 1 82 ? 9.138 4.610 -21.702 1.00 79.19 82 ASP A N 1
ATOM 663 C CA . ASP A 1 82 ? 9.696 3.722 -22.716 1.00 79.19 82 ASP A CA 1
ATOM 664 C C . ASP A 1 82 ? 8.676 3.318 -23.786 1.00 79.19 82 ASP A C 1
ATOM 666 O O . ASP A 1 82 ? 9.071 3.137 -24.943 1.00 79.19 82 ASP A O 1
ATOM 670 N N . GLU A 1 83 ? 7.401 3.194 -23.417 1.00 76.12 83 GLU A N 1
ATOM 671 C CA . GLU A 1 83 ? 6.295 2.911 -24.337 1.00 76.12 83 GLU A CA 1
ATOM 672 C C . GLU A 1 83 ? 5.841 4.165 -25.101 1.00 76.12 83 GLU A C 1
ATOM 674 O O . GLU A 1 83 ? 5.561 4.106 -26.303 1.00 76.12 83 GLU A O 1
ATOM 679 N N . LEU A 1 84 ? 5.800 5.314 -24.420 1.00 80.31 84 LEU A N 1
ATOM 680 C CA . LEU A 1 84 ? 5.359 6.589 -24.993 1.00 80.31 84 LEU A CA 1
ATOM 681 C C . LEU A 1 84 ? 6.420 7.280 -25.865 1.00 80.31 84 LEU A C 1
ATOM 683 O O . LEU A 1 84 ? 6.108 8.277 -26.522 1.00 80.31 84 LEU A O 1
ATOM 687 N N . ASP A 1 85 ? 7.659 6.784 -2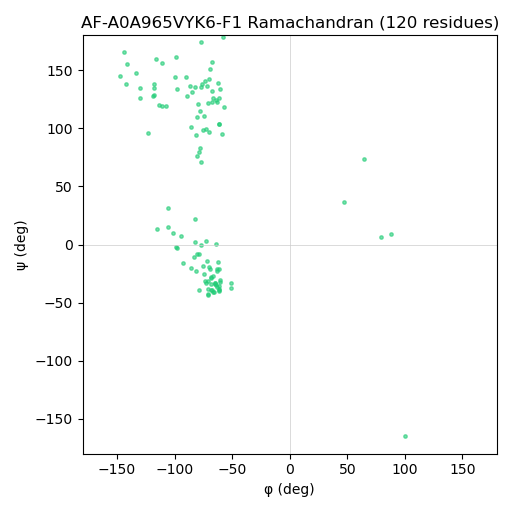5.898 1.00 79.19 85 ASP A N 1
ATOM 688 C CA . ASP A 1 85 ? 8.720 7.379 -26.706 1.00 79.19 85 ASP A CA 1
ATOM 689 C C . ASP A 1 85 ? 8.479 7.172 -28.211 1.00 79.19 85 ASP A C 1
ATOM 691 O O . ASP A 1 85 ? 8.835 6.155 -28.816 1.00 79.19 85 ASP A O 1
ATOM 695 N N . THR A 1 86 ? 7.909 8.193 -28.849 1.00 71.81 86 THR A N 1
ATOM 696 C CA . THR A 1 86 ? 7.645 8.225 -30.293 1.00 71.81 86 THR A CA 1
ATOM 697 C C . THR A 1 86 ? 8.919 8.167 -31.134 1.00 71.81 86 THR A C 1
ATOM 699 O O . THR A 1 86 ? 8.859 7.738 -32.290 1.00 71.81 86 THR A O 1
ATOM 702 N N . ARG A 1 87 ? 10.086 8.512 -30.568 1.00 70.38 87 ARG A N 1
ATOM 703 C CA . ARG A 1 87 ? 11.380 8.449 -31.268 1.00 70.38 87 ARG A CA 1
ATOM 704 C C . ARG A 1 87 ? 11.803 7.012 -31.544 1.00 70.38 87 ARG A C 1
ATOM 706 O O . ARG A 1 87 ? 12.434 6.767 -32.565 1.00 70.38 87 ARG A O 1
ATOM 713 N N . LYS A 1 88 ? 11.390 6.043 -30.714 1.00 65.69 88 LYS A N 1
ATOM 714 C CA . LYS A 1 88 ? 11.648 4.610 -30.963 1.00 65.69 88 LYS A CA 1
ATOM 715 C C . LYS A 1 88 ? 10.976 4.096 -32.242 1.00 65.69 88 LYS A C 1
ATOM 717 O O . LYS A 1 88 ? 11.416 3.096 -32.797 1.00 65.69 88 LYS A O 1
ATOM 722 N N . LYS A 1 89 ? 9.918 4.769 -32.713 1.00 66.06 89 LYS A N 1
ATOM 723 C CA . LYS A 1 89 ? 9.205 4.447 -33.962 1.00 66.06 89 LYS A CA 1
ATOM 724 C C . LYS A 1 89 ? 9.647 5.302 -35.150 1.00 66.06 89 LYS A C 1
ATOM 726 O O . LYS A 1 89 ? 9.129 5.103 -36.248 1.00 66.06 89 LYS A O 1
ATOM 731 N N . GLN A 1 90 ? 10.550 6.265 -34.958 1.00 66.69 90 GLN A N 1
ATOM 732 C CA . GLN A 1 90 ? 11.032 7.064 -36.077 1.00 66.69 90 GLN A CA 1
ATOM 733 C C . GLN A 1 90 ? 11.951 6.216 -36.964 1.00 66.69 90 GLN A C 1
ATOM 735 O O . GLN A 1 90 ? 12.799 5.484 -36.448 1.00 66.69 90 GLN A O 1
ATOM 740 N N . PRO A 1 91 ? 11.805 6.296 -38.297 1.00 68.25 91 PRO A N 1
ATOM 741 C CA . PRO A 1 91 ? 12.769 5.678 -39.189 1.00 68.25 91 PRO A CA 1
ATOM 742 C C . PRO A 1 91 ? 14.135 6.334 -38.967 1.00 68.25 91 PRO A C 1
ATOM 744 O O . PRO A 1 91 ? 14.226 7.552 -38.823 1.00 68.25 91 PRO A O 1
ATOM 747 N N . ASN A 1 92 ? 15.204 5.533 -38.954 1.00 70.25 92 ASN A N 1
ATOM 748 C CA . ASN A 1 92 ? 16.566 6.060 -38.918 1.00 70.25 92 ASN A CA 1
ATOM 749 C C . ASN A 1 92 ? 16.812 6.901 -40.179 1.00 70.25 92 ASN A C 1
ATOM 751 O O . ASN A 1 92 ? 16.999 6.358 -41.274 1.00 70.25 92 ASN A O 1
ATOM 755 N N . THR A 1 93 ? 16.785 8.222 -40.018 1.00 75.06 93 THR A N 1
ATOM 756 C CA . THR A 1 93 ? 17.064 9.183 -41.084 1.00 75.06 93 THR A CA 1
ATOM 757 C C . THR A 1 93 ? 18.570 9.272 -41.289 1.00 75.06 93 THR A C 1
ATOM 759 O O . THR A 1 93 ? 19.307 9.707 -40.404 1.00 75.06 93 THR A O 1
ATOM 762 N N . LEU A 1 94 ? 19.031 8.848 -42.458 1.00 79.31 94 LEU A N 1
ATOM 763 C CA . LEU A 1 94 ? 20.408 9.010 -42.906 1.00 79.31 94 LEU A CA 1
ATOM 764 C C . LEU A 1 94 ? 20.497 10.213 -43.847 1.00 79.31 94 LEU A C 1
ATOM 766 O O . LEU A 1 94 ? 19.489 10.649 -44.399 1.00 79.31 94 LEU A O 1
ATOM 770 N N . TYR A 1 95 ? 21.704 10.739 -44.040 1.00 81.88 95 TYR A N 1
ATOM 771 C CA . TYR A 1 95 ? 21.959 11.868 -44.934 1.00 81.88 95 TYR A CA 1
ATOM 772 C C . TYR A 1 95 ? 22.905 11.452 -46.053 1.00 81.88 95 TYR A C 1
ATOM 774 O O . TYR A 1 95 ? 23.871 10.718 -45.825 1.00 81.88 95 TYR A O 1
ATOM 782 N N . ASP A 1 96 ? 22.613 11.888 -47.276 1.00 84.25 96 ASP A N 1
ATOM 783 C CA . ASP A 1 96 ? 23.527 11.712 -48.401 1.00 84.25 96 ASP A CA 1
ATOM 784 C C . ASP A 1 96 ? 24.689 12.728 -48.337 1.00 84.25 96 ASP A C 1
ATOM 786 O O . ASP A 1 96 ? 24.719 13.642 -47.511 1.00 84.25 96 ASP A O 1
ATOM 790 N N . LYS A 1 97 ? 25.665 12.592 -49.240 1.00 89.94 97 LYS A N 1
ATOM 791 C CA . LYS A 1 97 ? 26.812 13.515 -49.359 1.00 89.94 97 LYS A CA 1
ATOM 792 C C . LYS A 1 97 ? 26.431 14.965 -49.709 1.00 89.94 97 LYS A C 1
ATOM 794 O O . LYS A 1 97 ? 27.272 15.849 -49.592 1.00 89.94 97 LYS A O 1
ATOM 799 N N . ASN A 1 98 ? 25.201 15.191 -50.168 1.00 90.62 98 ASN A N 1
ATOM 800 C CA . ASN A 1 98 ? 24.653 16.499 -50.517 1.00 90.62 98 ASN A CA 1
ATOM 801 C C . ASN A 1 98 ? 23.780 17.073 -49.378 1.00 90.62 98 ASN A C 1
ATOM 803 O O . ASN A 1 98 ? 23.293 18.194 -49.503 1.00 90.62 98 ASN A O 1
ATOM 807 N N . GLY A 1 99 ? 23.590 16.329 -48.280 1.00 84.00 99 GLY A N 1
ATOM 808 C CA . GLY A 1 99 ? 22.791 16.721 -47.119 1.00 84.00 99 GLY A CA 1
ATOM 809 C C . GLY A 1 99 ? 21.298 16.382 -47.201 1.00 84.00 99 GLY A C 1
ATOM 810 O O . GLY A 1 99 ? 20.547 16.824 -46.334 1.00 84.00 99 GLY A O 1
ATOM 811 N N . ASN A 1 100 ? 20.839 15.610 -48.191 1.00 86.31 100 ASN A N 1
ATOM 812 C CA . ASN A 1 100 ? 19.425 15.234 -48.288 1.00 86.31 100 ASN A CA 1
ATOM 813 C C . ASN A 1 100 ? 19.099 14.035 -47.377 1.00 86.31 100 ASN A C 1
ATOM 815 O O . ASN A 1 100 ? 19.853 13.054 -47.382 1.00 86.31 100 ASN A O 1
ATOM 819 N N . PRO A 1 101 ? 17.981 14.075 -46.625 1.00 82.44 101 PRO A N 1
ATOM 820 C CA . PRO A 1 101 ? 17.570 12.974 -45.762 1.00 82.44 101 PRO A CA 1
ATOM 821 C C . PRO A 1 101 ? 16.955 11.814 -46.563 1.00 82.44 101 PRO A C 1
ATOM 823 O O . PRO A 1 101 ? 16.132 12.031 -47.452 1.00 82.44 101 PRO A O 1
ATOM 826 N N . TYR A 1 102 ? 17.295 10.575 -46.210 1.00 77.56 102 TYR A N 1
ATOM 827 C CA . TYR A 1 102 ? 16.653 9.355 -46.714 1.00 77.56 102 TYR A CA 1
ATOM 828 C C . TYR A 1 102 ? 16.511 8.305 -45.603 1.00 77.56 102 TYR A C 1
ATOM 830 O O . TYR A 1 102 ? 17.255 8.304 -44.623 1.00 77.56 102 TYR A O 1
ATOM 838 N N . THR A 1 103 ? 15.544 7.396 -45.736 1.00 73.75 103 THR A N 1
ATOM 839 C CA . THR A 1 103 ? 15.335 6.291 -44.787 1.00 73.75 103 THR A CA 1
ATOM 840 C C . THR A 1 103 ? 15.976 5.016 -45.330 1.00 73.75 103 THR A C 1
ATOM 842 O O . THR A 1 103 ? 15.731 4.671 -46.481 1.00 73.75 103 THR A O 1
ATOM 845 N N . ALA A 1 104 ? 16.733 4.264 -44.522 1.00 68.31 104 ALA A N 1
ATOM 846 C CA . ALA A 1 104 ? 17.313 2.972 -44.944 1.00 68.31 104 ALA A CA 1
ATOM 847 C C . ALA A 1 104 ? 16.283 1.819 -45.074 1.00 68.31 104 ALA A C 1
ATOM 849 O O . ALA A 1 104 ? 16.650 0.672 -45.316 1.00 68.31 104 ALA A O 1
ATOM 850 N N . SER A 1 105 ? 15.000 2.116 -44.868 1.00 69.56 105 SER A N 1
ATOM 851 C CA . SER A 1 105 ? 13.879 1.179 -44.929 1.00 69.56 105 SER A CA 1
ATOM 852 C C . SER A 1 105 ? 13.373 1.013 -46.363 1.00 69.56 105 SER A C 1
ATOM 854 O O . SER A 1 105 ? 13.067 2.006 -47.019 1.00 69.56 105 SER A O 1
ATOM 856 N N . ASN A 1 106 ? 13.201 -0.235 -46.812 1.00 68.38 106 ASN A N 1
ATOM 857 C CA . ASN A 1 106 ? 12.468 -0.559 -48.045 1.00 68.38 106 ASN A CA 1
ATOM 858 C C . ASN A 1 106 ? 10.940 -0.570 -47.840 1.00 68.38 106 ASN A C 1
ATOM 860 O O . ASN A 1 106 ? 10.189 -0.692 -48.806 1.00 68.38 106 ASN A O 1
ATOM 864 N N . GLU A 1 107 ? 10.469 -0.461 -46.596 1.00 70.88 107 GLU A N 1
ATOM 865 C CA . GLU A 1 107 ? 9.050 -0.349 -46.269 1.00 70.88 107 GLU A CA 1
ATOM 866 C C . GLU A 1 107 ? 8.603 1.115 -46.327 1.00 70.88 107 GLU A C 1
ATOM 868 O O . GLU A 1 107 ? 9.284 2.013 -45.816 1.00 70.88 107 GLU A O 1
ATOM 873 N N . ALA A 1 108 ? 7.437 1.350 -46.935 1.00 68.44 108 ALA A N 1
ATOM 874 C CA . ALA A 1 108 ? 6.815 2.666 -46.974 1.00 68.44 108 ALA A CA 1
ATOM 875 C C . ALA A 1 108 ? 6.498 3.138 -45.547 1.00 68.44 108 ALA A C 1
ATOM 877 O O . ALA A 1 108 ? 5.825 2.446 -44.780 1.00 68.44 108 ALA A O 1
ATOM 878 N N . SER A 1 109 ? 6.976 4.333 -45.193 1.00 62.09 109 SER A N 1
ATOM 879 C CA . SER A 1 109 ? 6.684 4.934 -43.891 1.00 62.09 109 SER A CA 1
ATOM 880 C C . SER A 1 109 ? 5.185 5.207 -43.773 1.00 62.09 109 SER A C 1
ATOM 882 O O . SER A 1 109 ? 4.615 5.913 -44.604 1.00 62.09 109 SER A O 1
ATOM 884 N N . LYS A 1 110 ? 4.541 4.672 -42.732 1.00 63.03 110 LYS A N 1
ATOM 885 C CA . LYS A 1 110 ? 3.155 5.029 -42.411 1.00 63.03 110 LYS A CA 1
ATOM 886 C C . LYS A 1 110 ? 3.130 6.461 -41.883 1.00 63.03 110 LYS A C 1
ATOM 888 O O . LYS A 1 110 ? 3.800 6.777 -40.901 1.00 63.03 110 LYS A O 1
ATOM 893 N N . THR A 1 111 ? 2.374 7.340 -42.529 1.00 57.94 111 THR A N 1
ATOM 894 C CA . THR A 1 111 ? 2.123 8.689 -42.016 1.00 57.94 111 THR A CA 1
ATOM 895 C C . THR A 1 111 ? 1.273 8.605 -40.750 1.00 57.94 111 THR A C 1
ATOM 897 O O . THR A 1 111 ? 0.163 8.083 -40.773 1.00 57.94 111 THR A O 1
ATOM 900 N N . PHE A 1 112 ? 1.774 9.155 -39.640 1.00 51.41 112 PHE A N 1
ATOM 901 C CA . PHE A 1 112 ? 1.092 9.182 -38.336 1.00 51.41 112 PHE A CA 1
ATOM 902 C C . PHE A 1 112 ? -0.218 10.001 -38.313 1.00 51.41 112 PHE A C 1
ATOM 904 O O . PHE A 1 112 ? -0.878 10.076 -37.282 1.00 51.41 112 PHE A O 1
ATOM 911 N N . THR A 1 113 ? -0.634 10.592 -39.436 1.00 44.62 113 THR A N 1
ATOM 912 C CA . THR A 1 113 ? -1.925 11.280 -39.601 1.00 44.62 113 THR A CA 1
ATOM 913 C C . THR A 1 113 ? -3.123 10.336 -39.780 1.00 44.62 113 THR A C 1
ATOM 915 O O . THR A 1 113 ? -4.250 10.812 -39.855 1.00 44.62 113 THR A O 1
ATOM 918 N N . GLU A 1 114 ? -2.931 9.012 -39.782 1.00 43.78 114 GLU A N 1
ATOM 919 C CA . GLU A 1 114 ? -4.020 8.015 -39.778 1.00 43.78 114 GLU A CA 1
ATOM 920 C C . GLU A 1 114 ? -4.606 7.725 -38.381 1.00 43.78 114 GLU A C 1
ATOM 922 O O . GLU A 1 114 ? -5.252 6.701 -38.161 1.00 43.78 114 GLU A O 1
ATOM 927 N N . GLN A 1 115 ? -4.456 8.631 -37.411 1.00 43.66 115 GLN A N 1
ATOM 928 C CA . GLN A 1 115 ? -5.335 8.616 -36.242 1.00 43.66 115 GLN A CA 1
ATOM 929 C C . GLN A 1 115 ? -6.687 9.246 -36.617 1.00 43.66 115 GLN A C 1
ATOM 931 O O . GLN A 1 115 ? -6.964 10.411 -36.358 1.00 43.66 115 GLN A O 1
ATOM 936 N N . LYS A 1 116 ? -7.532 8.403 -37.223 1.00 42.12 116 LYS A N 1
ATOM 937 C CA . LYS A 1 116 ? -8.998 8.460 -37.162 1.00 42.12 116 LYS A CA 1
ATOM 938 C C . LYS A 1 116 ? -9.670 9.696 -37.790 1.00 42.12 116 LYS A C 1
ATOM 940 O O . LYS A 1 116 ? -10.297 10.491 -37.101 1.00 42.12 116 LYS A O 1
ATOM 945 N N . MET A 1 117 ? -9.696 9.764 -39.123 1.00 37.16 117 MET A N 1
ATOM 946 C CA . MET A 1 117 ? -10.889 10.282 -39.812 1.00 37.16 117 MET A CA 1
ATOM 947 C C . MET A 1 117 ? -11.929 9.155 -39.890 1.00 37.16 117 MET A C 1
ATOM 949 O O . MET A 1 117 ? -12.113 8.523 -40.925 1.00 37.16 117 MET A O 1
ATOM 953 N N . GLU A 1 118 ? -12.606 8.874 -38.774 1.00 39.25 118 GLU A N 1
ATOM 954 C CA . GLU A 1 118 ? -13.965 8.336 -38.872 1.00 39.25 118 GLU A CA 1
ATOM 955 C C . GLU A 1 118 ? -14.835 9.512 -39.314 1.00 39.25 118 GLU A C 1
ATOM 957 O O . GLU A 1 118 ? -15.177 10.383 -38.513 1.00 39.25 118 GLU A O 1
ATOM 962 N N . CYS A 1 119 ? -15.148 9.575 -40.610 1.00 35.06 119 CYS A N 1
ATOM 963 C CA . CYS A 1 119 ? -16.265 10.376 -41.086 1.00 35.06 119 CYS A CA 1
ATOM 964 C C . CYS A 1 119 ? -17.525 9.847 -40.394 1.00 35.06 119 CYS A C 1
ATOM 966 O O . CYS A 1 119 ? -18.132 8.873 -40.837 1.00 35.06 119 CYS A O 1
ATOM 968 N N . HIS A 1 120 ? -17.905 10.476 -39.285 1.00 42.72 120 HIS A N 1
ATOM 969 C CA . HIS A 1 120 ? -19.277 10.432 -38.818 1.00 42.72 120 HIS A CA 1
ATOM 970 C C . HIS A 1 120 ? -20.125 11.077 -39.915 1.00 42.72 120 HIS A C 1
ATOM 972 O O . HIS A 1 120 ? -20.097 12.293 -40.104 1.00 42.72 120 HIS A O 1
ATOM 978 N N . ASN A 1 121 ? -20.821 10.234 -40.677 1.00 39.47 121 ASN A N 1
ATOM 979 C CA . ASN A 1 121 ? -21.905 10.665 -41.545 1.00 39.47 121 ASN A CA 1
ATOM 980 C C . ASN A 1 121 ? -22.944 11.385 -40.673 1.00 39.47 121 ASN A C 1
ATOM 982 O O . ASN A 1 121 ? -23.482 10.783 -39.741 1.00 39.47 121 ASN A O 1
ATOM 986 N N . PHE A 1 122 ? -23.169 12.664 -40.969 1.00 42.66 122 PHE A N 1
ATOM 987 C CA . PHE A 1 122 ? -24.387 13.380 -40.600 1.00 42.66 122 PHE A CA 1
ATOM 988 C C . PHE A 1 122 ? -25.522 12.992 -41.548 1.00 42.66 122 PHE A C 1
ATOM 990 O O . PHE A 1 122 ? -25.225 12.735 -42.738 1.00 42.66 122 PHE A O 1
#

Mean predicted aligned error: 16.11 Å

Foldseek 3Di:
DVVVVVVVVVVVVVPPPDDDDDDPVPDQKDWDDDPPDPAIDIGGHDDPDPDPVVVPDDPVVVVRVVRDPDDDDDDDVVVVCVVVPCVVVDAPWDADPVGDTDGPDPDDDDDPVPPDPPPPDD

Sequence (122 aa):
MKKSILLFFCCCAINWSWSQIINREKELLWEISGNGLKEKSYLFGTLHSNDKSVFNLADSVYVALDKVKMIVLETNVFELFDELDTRKKQPNTLYDKNGNPYTASNEASKTFTEQKMECHNF

Secondary structure (DSSP, 8-state):
-HHHHHHHHHHHHTT--------GGG--EEEE--TT-SS-EEEE-------GGGG---HHHHHHHHH-S-------HHHHHHHH-GGGGS--EEE-TTS-EEES-SSPPPPGGGS-------

Solvent-accessible surface area (backbone atoms only — not comparable to full-atom values): 8566 Å² total; per-residue (Å²): 113,74,68,60,55,56,52,52,57,55,60,59,67,72,73,69,80,80,75,82,86,80,63,74,92,74,63,49,72,42,83,45,76,58,97,84,55,91,63,72,45,75,48,69,60,91,82,92,69,89,56,73,76,73,70,69,67,58,72,70,53,56,59,50,58,74,70,45,95,75,86,87,75,93,74,74,65,66,64,52,48,69,72,66,41,65,71,82,73,50,73,66,71,44,66,50,99,86,67,51,78,45,61,89,60,95,64,84,82,80,67,83,79,73,76,69,86,72,80,75,82,127

pLDDT: mean 76.21, std 15.81, range [35.06, 95.5]

Radius of gyration: 32.65 Å; Cα contacts (8 Å, |Δi|>4): 46; chains: 1; bounding box: 51×43×102 Å